Protein AF-R1FLZ3-F1 (afdb_monomer)

Solvent-accessible surface area (backbone atoms only — not comparable to full-atom values): 8094 Å² total; per-residue (Å²): 90,80,48,37,41,20,64,42,59,69,57,85,50,76,65,19,56,54,50,28,51,51,35,43,74,73,66,43,69,84,56,86,72,45,86,72,65,49,77,45,79,52,82,66,99,59,85,77,49,73,70,55,49,51,51,52,51,62,73,74,47,54,82,90,56,31,27,32,67,82,80,67,50,54,102,72,77,73,66,61,61,82,79,68,48,97,65,86,76,66,83,57,85,85,79,86,72,91,70,85,77,71,80,81,79,72,63,94,85,74,48,76,63,68,76,60,66,64,79,79,78,128

Sequence (122 aa):
MLLEVGPRLTFATAWSSNAVAICQSAGLRSVARVEMSRRYLISTAEPLTPALRAAVSAALHDRMTEQDSLDGSTPYSLPLEMVLGKLPPKTFVSDRKPYPSKPLSLPDGLTVADALGRPIAR

Secondary structure (DSSP, 8-state):
-EEEEEE-TTS--HHHHHHHHHHHHTT-TT-------EEEE---SSPPPHHHHHHHHHHHS-TTTEEETTT---S----THHHH-SPPP------------------TT--HHHHH-S----

Foldseek 3Di:
DKFKKWWAPLDADPVFVVVQVLCVVVVVPVCPTDTDIDIDDDDDPDDQDPVNVLVVNVVPYDQPTMAGPVPRDGSDDDPVCVPPNPDPGPDDDDDDDPDPDDDDDDPPPDDPCNSVPDPPDD

Radius of gyration: 18.98 Å; Cα contacts (8 Å, |Δi|>4): 103; chains: 1; bounding box: 34×50×49 Å

Mean predicted aligned error: 12.69 Å

Structure (mmCIF, N/CA/C/O backbone):
data_AF-R1FLZ3-F1
#
_entry.id   AF-R1FLZ3-F1
#
loop_
_atom_site.group_PDB
_atom_site.id
_atom_site.type_symbol
_atom_site.label_atom_id
_atom_site.label_alt_id
_atom_site.label_comp_id
_atom_site.label_asym_id
_atom_site.label_entity_id
_atom_site.label_seq_id
_atom_site.pdbx_PDB_ins_code
_atom_site.Cartn_x
_atom_site.Cartn_y
_atom_site.Cartn_z
_atom_site.occupancy
_atom_site.B_iso_or_equiv
_atom_site.auth_seq_id
_atom_site.auth_comp_id
_atom_site.auth_asym_id
_atom_site.auth_atom_id
_atom_site.pdbx_PDB_model_num
ATOM 1 N N . MET A 1 1 ? 8.285 7.344 -14.199 1.00 80.69 1 MET A N 1
ATOM 2 C CA . MET A 1 1 ? 7.126 6.475 -13.892 1.00 80.69 1 MET A CA 1
ATOM 3 C C . MET A 1 1 ? 6.803 6.607 -12.417 1.00 80.69 1 MET A C 1
ATOM 5 O O . MET A 1 1 ? 7.731 6.564 -11.620 1.00 80.69 1 MET A O 1
ATOM 9 N N . LEU A 1 2 ? 5.529 6.798 -12.067 1.00 85.38 2 LEU A N 1
ATOM 10 C CA . LEU A 1 2 ? 5.064 6.718 -10.682 1.00 85.38 2 LEU A CA 1
ATOM 11 C C . LEU A 1 2 ? 4.510 5.309 -10.448 1.00 85.38 2 LEU A C 1
ATOM 13 O O . LEU A 1 2 ? 3.703 4.853 -11.250 1.00 85.38 2 LEU A O 1
ATOM 17 N N . LEU A 1 3 ? 4.957 4.655 -9.381 1.00 84.38 3 LEU A N 1
ATOM 18 C CA . LEU A 1 3 ? 4.474 3.349 -8.931 1.00 84.38 3 LEU A CA 1
ATOM 19 C C . LEU A 1 3 ? 4.068 3.477 -7.462 1.00 84.38 3 LEU A C 1
ATOM 21 O O . LEU A 1 3 ? 4.852 3.991 -6.663 1.00 84.38 3 LEU A O 1
ATOM 25 N N . GLU A 1 4 ? 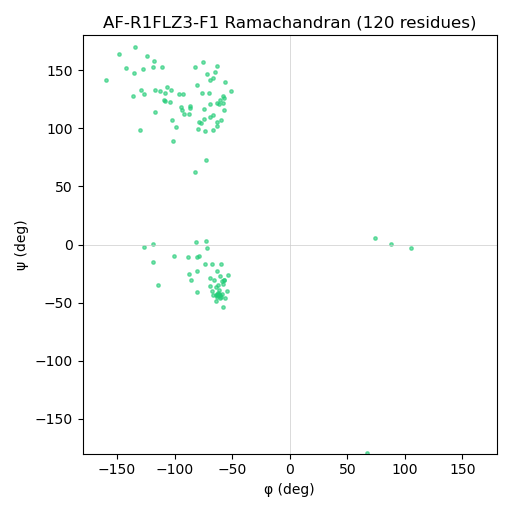2.869 3.037 -7.097 1.00 88.75 4 GLU A N 1
ATOM 26 C CA . GLU A 1 4 ? 2.420 3.002 -5.703 1.00 88.75 4 GLU A CA 1
ATOM 27 C C . GLU A 1 4 ? 2.160 1.561 -5.303 1.00 88.75 4 GLU A C 1
ATOM 29 O O . GLU A 1 4 ? 1.261 0.932 -5.830 1.00 88.75 4 GLU A O 1
ATOM 34 N N . VAL A 1 5 ? 2.943 1.031 -4.376 1.00 89.62 5 VAL A N 1
ATOM 35 C CA . VAL A 1 5 ? 2.829 -0.351 -3.917 1.00 89.62 5 VAL A CA 1
ATOM 36 C C . VAL A 1 5 ? 2.149 -0.357 -2.559 1.00 89.62 5 VAL A C 1
ATOM 38 O O . VAL A 1 5 ? 2.631 0.286 -1.628 1.00 89.62 5 VAL A O 1
ATOM 41 N N . GLY A 1 6 ? 1.038 -1.070 -2.426 1.00 88.81 6 GLY A N 1
ATOM 42 C CA . GLY A 1 6 ? 0.342 -1.255 -1.155 1.00 88.81 6 GLY A CA 1
ATOM 43 C C . GLY A 1 6 ? -0.069 -2.707 -0.934 1.00 88.81 6 GLY A C 1
ATOM 44 O O . GLY A 1 6 ? 0.036 -3.527 -1.848 1.00 88.81 6 GLY A O 1
ATOM 45 N N . PRO A 1 7 ? -0.536 -3.049 0.275 1.00 88.00 7 PRO A N 1
ATOM 46 C CA . PRO A 1 7 ? -0.987 -4.395 0.576 1.00 88.00 7 PRO A CA 1
ATOM 47 C C . PRO A 1 7 ? -2.229 -4.753 -0.240 1.00 88.00 7 PRO A C 1
ATOM 49 O O . PRO A 1 7 ? -3.096 -3.916 -0.509 1.00 88.00 7 PRO A O 1
ATOM 52 N N . ARG A 1 8 ? -2.356 -6.036 -0.573 1.00 85.88 8 ARG A N 1
ATOM 53 C CA . ARG A 1 8 ? -3.597 -6.597 -1.105 1.00 85.88 8 ARG A CA 1
ATOM 54 C C . ARG A 1 8 ? -4.703 -6.408 -0.077 1.00 85.88 8 ARG A C 1
ATOM 56 O O . ARG A 1 8 ? -4.615 -6.870 1.059 1.00 85.88 8 ARG A O 1
ATOM 63 N N . LEU A 1 9 ? -5.793 -5.768 -0.487 1.00 81.19 9 LEU A N 1
ATOM 64 C CA . LEU A 1 9 ? -6.859 -5.378 0.439 1.00 81.19 9 LEU A CA 1
ATOM 65 C C . LEU A 1 9 ? -7.695 -6.562 0.956 1.00 81.19 9 LEU A C 1
ATOM 67 O O . LEU A 1 9 ? -8.541 -6.379 1.829 1.00 81.19 9 LEU A O 1
ATOM 71 N N . THR A 1 10 ? -7.423 -7.782 0.490 1.00 78.38 10 THR A N 1
ATOM 72 C CA . THR A 1 10 ? -8.077 -9.038 0.892 1.00 78.38 10 THR A CA 1
ATOM 73 C C . THR A 1 10 ? -7.878 -9.412 2.365 1.00 78.38 10 THR A C 1
ATOM 75 O O . THR A 1 10 ? -8.697 -10.141 2.922 1.00 78.38 10 THR A O 1
ATOM 78 N N . PHE A 1 11 ? -6.829 -8.907 3.019 1.00 75.38 11 PHE A N 1
ATOM 79 C CA . PHE A 1 11 ? -6.556 -9.113 4.447 1.00 75.38 11 PHE A CA 1
ATOM 80 C C . PHE A 1 11 ? -5.994 -7.832 5.066 1.00 75.38 11 PHE A C 1
ATOM 82 O O . PHE A 1 11 ? -5.385 -7.038 4.358 1.00 75.38 11 PHE A O 1
ATOM 89 N N . ALA A 1 12 ? -6.213 -7.609 6.363 1.00 76.50 12 ALA A N 1
ATOM 90 C CA . ALA A 1 12 ? -5.627 -6.475 7.079 1.00 76.50 12 ALA A CA 1
ATOM 91 C C . 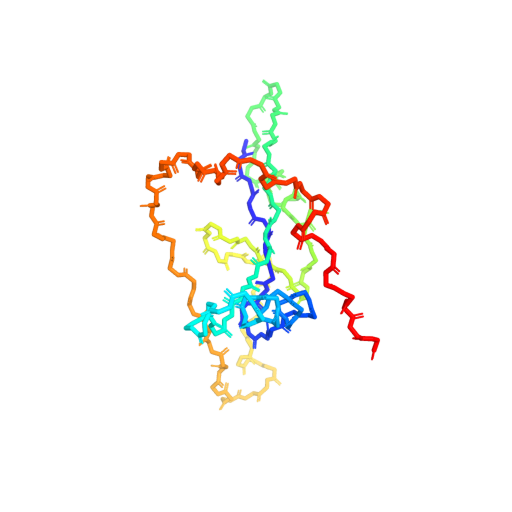ALA A 1 12 ? -4.177 -6.783 7.469 1.00 76.50 12 ALA A C 1
ATOM 93 O O . ALA A 1 12 ? -3.876 -7.885 7.932 1.00 76.50 12 ALA A O 1
ATOM 94 N N . THR A 1 13 ? -3.283 -5.813 7.290 1.00 81.00 13 THR A N 1
ATOM 95 C CA . THR A 1 13 ? -1.882 -5.956 7.704 1.00 81.00 13 THR A CA 1
ATOM 96 C C . THR A 1 13 ? -1.732 -5.818 9.224 1.00 81.00 13 THR A C 1
ATOM 98 O O . THR A 1 13 ? -2.544 -5.170 9.885 1.00 81.00 13 THR A O 1
ATOM 101 N N . ALA A 1 14 ? -0.659 -6.371 9.804 1.00 84.25 14 ALA A N 1
ATOM 102 C CA . ALA A 1 14 ? -0.339 -6.134 11.219 1.00 84.25 14 ALA A CA 1
ATOM 103 C C . ALA A 1 14 ? -0.170 -4.631 11.522 1.00 84.25 14 ALA A C 1
ATOM 105 O O . ALA A 1 14 ? -0.569 -4.146 12.580 1.00 84.25 14 ALA A O 1
ATOM 106 N N . TRP A 1 15 ? 0.358 -3.879 10.550 1.00 88.00 15 TRP A N 1
ATOM 107 C CA . TRP A 1 15 ? 0.444 -2.424 10.615 1.00 88.00 15 TRP A CA 1
ATOM 108 C C . TRP A 1 15 ? -0.942 -1.774 10.709 1.00 88.00 15 TRP A C 1
ATOM 110 O O . TRP A 1 15 ? -1.140 -0.901 11.552 1.00 88.00 15 TRP A O 1
ATOM 120 N N . SER A 1 16 ? -1.921 -2.247 9.925 1.00 87.19 16 SER A N 1
ATOM 121 C CA . SER A 1 16 ? -3.301 -1.757 9.995 1.00 87.19 16 SER A CA 1
ATOM 122 C C . SER A 1 16 ? -3.906 -1.934 11.380 1.00 87.19 16 SER A C 1
ATOM 124 O O . SER A 1 16 ? -4.580 -1.024 11.858 1.00 87.19 16 SER A O 1
ATOM 126 N N . SER A 1 17 ? -3.692 -3.078 12.030 1.00 84.94 17 SER A N 1
ATOM 127 C CA . SER A 1 17 ? -4.222 -3.316 13.378 1.00 84.94 17 SER A CA 1
ATOM 128 C C . SER A 1 17 ? -3.677 -2.296 14.378 1.00 84.94 17 SER A C 1
ATOM 130 O O . SER A 1 17 ? -4.442 -1.684 15.123 1.00 84.94 17 SER A O 1
ATOM 132 N N . ASN A 1 18 ? -2.365 -2.048 14.336 1.00 86.94 18 ASN A N 1
ATOM 133 C CA . ASN A 1 18 ? -1.714 -1.077 15.214 1.00 86.94 18 ASN A CA 1
ATOM 134 C C . ASN A 1 18 ? -2.171 0.359 14.915 1.00 86.94 18 ASN A C 1
ATOM 136 O O . ASN A 1 18 ? -2.470 1.120 15.834 1.00 86.94 18 ASN A O 1
ATOM 140 N N . ALA A 1 19 ? -2.274 0.726 13.637 1.00 86.94 19 ALA A N 1
ATOM 141 C CA . ALA A 1 19 ? -2.729 2.049 13.223 1.00 86.94 19 ALA A CA 1
ATOM 142 C C . ALA A 1 19 ? -4.177 2.322 13.665 1.00 86.94 19 ALA A C 1
ATOM 144 O O . ALA A 1 19 ? -4.467 3.385 14.213 1.00 86.94 19 ALA A O 1
ATOM 145 N N . VAL A 1 20 ? -5.076 1.345 13.507 1.00 87.50 20 VAL A N 1
ATOM 146 C CA . VAL A 1 20 ? -6.462 1.449 13.986 1.00 87.50 20 VAL A CA 1
ATOM 147 C C . VAL A 1 20 ? -6.510 1.592 15.510 1.00 87.50 20 VAL A C 1
ATOM 149 O O . VAL A 1 20 ? -7.250 2.440 16.008 1.00 87.50 20 VAL A O 1
ATOM 152 N N . ALA A 1 21 ? -5.696 0.841 16.260 1.00 83.62 21 ALA A N 1
ATOM 153 C CA . ALA A 1 21 ? -5.632 0.960 17.719 1.00 83.62 21 ALA A CA 1
ATOM 154 C C . ALA A 1 21 ? -5.190 2.366 18.178 1.00 83.62 21 ALA A C 1
ATOM 156 O O . ALA A 1 21 ? -5.752 2.924 19.128 1.00 83.62 21 ALA A O 1
ATOM 157 N N . ILE A 1 22 ? -4.235 2.981 17.468 1.00 84.44 22 ILE A N 1
ATOM 158 C CA . ILE A 1 22 ? -3.821 4.373 17.701 1.00 84.44 22 ILE A CA 1
ATOM 159 C C . ILE A 1 22 ? -4.980 5.335 17.410 1.00 84.44 22 ILE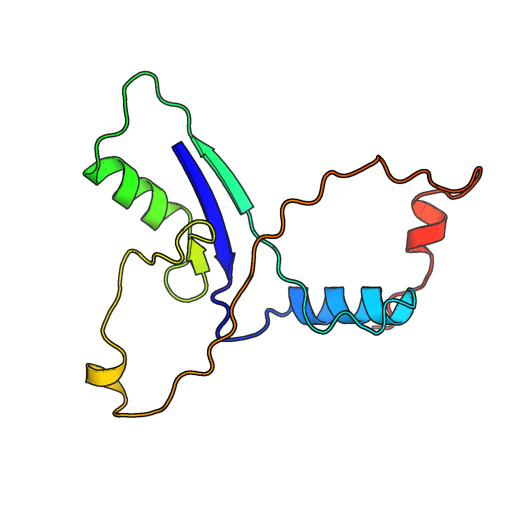 A C 1
ATOM 161 O O . ILE A 1 22 ? -5.296 6.176 18.253 1.00 84.44 22 ILE A O 1
ATOM 165 N N . CYS A 1 23 ? -5.660 5.197 16.266 1.00 83.25 23 CYS A N 1
ATOM 166 C CA . CYS A 1 23 ? -6.820 6.026 15.922 1.00 83.25 23 CYS A CA 1
ATOM 167 C C . CYS A 1 23 ? -7.918 5.946 16.992 1.00 83.25 23 CYS A C 1
ATOM 169 O O . CYS A 1 23 ? -8.419 6.976 17.444 1.00 83.25 23 CYS A O 1
ATOM 171 N N . GLN A 1 24 ? -8.252 4.739 17.450 1.00 83.19 24 GLN A N 1
ATOM 172 C CA . GLN A 1 24 ? -9.244 4.524 18.504 1.00 83.19 24 GLN A CA 1
ATOM 173 C C . GLN A 1 24 ? -8.835 5.201 19.819 1.00 83.19 24 GLN A C 1
ATOM 175 O O . GLN A 1 24 ? -9.656 5.882 20.440 1.00 83.19 24 GLN A O 1
ATOM 180 N N . SER A 1 25 ? -7.562 5.075 20.206 1.00 84.94 25 SER A N 1
ATOM 181 C CA . SER A 1 25 ? -6.999 5.692 21.417 1.00 84.94 25 SER A CA 1
ATOM 182 C C . SER A 1 25 ? -6.970 7.224 21.350 1.00 84.94 25 SER A C 1
ATOM 184 O O . SER A 1 25 ? -7.125 7.889 22.375 1.00 84.94 25 SER A O 1
ATOM 186 N N . ALA A 1 26 ? -6.823 7.784 20.147 1.00 86.00 26 ALA A N 1
ATOM 187 C CA . ALA A 1 26 ? -6.906 9.217 19.864 1.00 86.00 26 ALA A CA 1
ATOM 188 C C . ALA A 1 26 ? -8.355 9.739 19.719 1.00 86.00 26 ALA A C 1
ATOM 190 O O . ALA A 1 26 ? -8.559 10.916 19.436 1.00 86.00 26 ALA A O 1
ATOM 191 N N . GLY A 1 27 ? -9.372 8.885 19.898 1.00 85.88 27 GLY A N 1
ATOM 192 C CA . GLY A 1 27 ? -10.789 9.260 19.803 1.00 85.88 27 GLY A CA 1
ATOM 193 C C . GLY A 1 27 ? -11.391 9.184 18.393 1.00 85.88 27 GLY A C 1
ATOM 194 O O . GLY A 1 27 ? -12.589 9.416 18.230 1.00 85.88 27 GLY A O 1
ATOM 195 N N . LEU A 1 28 ? -10.616 8.783 17.382 1.00 83.56 28 LEU A N 1
ATOM 196 C CA . LEU A 1 28 ? -11.053 8.602 15.991 1.00 83.56 28 LEU A CA 1
ATOM 197 C C . LEU A 1 28 ? -11.735 7.238 15.800 1.00 83.56 28 LEU A C 1
ATOM 199 O O . LEU A 1 28 ? -11.278 6.375 15.052 1.00 83.56 28 LEU A O 1
ATOM 203 N N . ARG A 1 29 ? -12.849 7.027 16.506 1.00 83.75 29 ARG A N 1
ATOM 204 C CA . ARG A 1 29 ? -13.538 5.725 16.596 1.00 83.75 29 ARG A CA 1
ATOM 205 C C . ARG A 1 29 ? -14.183 5.249 15.291 1.00 83.75 29 ARG A C 1
ATOM 207 O O . ARG A 1 29 ? -14.506 4.073 15.179 1.00 83.75 29 ARG A O 1
ATOM 214 N N . SER A 1 30 ? -14.381 6.137 14.318 1.00 88.31 30 SER A N 1
ATOM 215 C CA . SER A 1 30 ? -14.940 5.793 13.004 1.00 88.31 30 S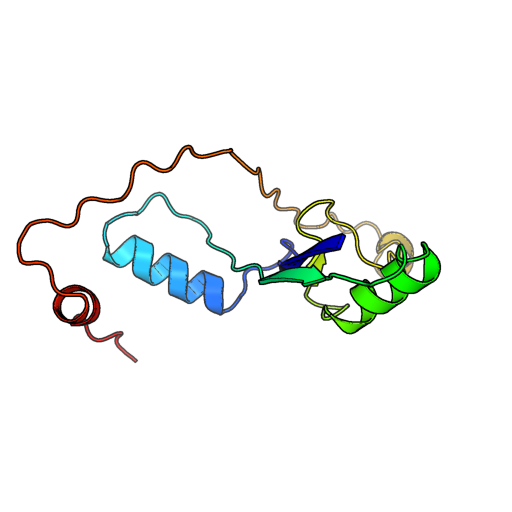ER A CA 1
ATOM 216 C C . SER A 1 30 ? -13.925 5.144 12.057 1.00 88.31 30 SER A C 1
ATOM 218 O O . SER A 1 30 ? -14.314 4.643 11.001 1.00 88.31 30 SER A O 1
ATOM 220 N N . VAL A 1 31 ? -12.633 5.137 12.404 1.00 85.06 31 VAL A N 1
ATOM 221 C CA . VAL A 1 31 ? -11.587 4.530 11.577 1.00 85.06 31 VAL A CA 1
ATOM 222 C C . VAL A 1 31 ? -11.628 3.011 11.735 1.00 85.06 31 VAL A C 1
ATOM 224 O O . VAL A 1 31 ? -11.190 2.465 12.744 1.00 85.06 31 VAL A O 1
ATOM 227 N N . ALA A 1 32 ? -12.153 2.324 10.721 1.00 86.38 32 ALA A N 1
ATOM 228 C CA . ALA A 1 32 ? -12.261 0.865 10.713 1.00 86.38 32 ALA A CA 1
ATOM 229 C C . ALA A 1 32 ? -11.004 0.160 10.173 1.00 86.38 32 ALA A C 1
ATOM 231 O O . ALA A 1 32 ? -10.767 -1.004 10.492 1.00 86.38 32 ALA A O 1
ATOM 232 N N . ARG A 1 33 ? -10.217 0.838 9.328 1.00 87.44 33 ARG A N 1
ATOM 233 C CA . ARG A 1 33 ? -9.028 0.276 8.679 1.00 87.44 33 ARG A CA 1
ATOM 234 C C . ARG A 1 33 ? -8.095 1.383 8.198 1.00 87.44 33 ARG A C 1
ATOM 236 O O . ARG A 1 33 ? -8.569 2.394 7.685 1.00 87.44 33 ARG A O 1
ATOM 243 N N . VAL A 1 34 ? -6.788 1.169 8.332 1.00 87.56 34 VAL A N 1
ATOM 244 C CA . VAL A 1 34 ? -5.744 2.057 7.802 1.00 87.56 34 VAL A CA 1
ATOM 245 C C . VAL A 1 34 ? -4.681 1.176 7.170 1.00 87.56 34 VAL A C 1
ATOM 247 O O . VAL A 1 34 ? -4.179 0.278 7.824 1.00 87.56 34 VAL A O 1
ATOM 250 N N . GLU A 1 35 ? -4.312 1.427 5.921 1.00 88.12 35 GLU A N 1
ATOM 251 C CA . GLU A 1 35 ? -3.217 0.707 5.264 1.00 88.12 35 GLU A CA 1
ATOM 252 C C . GLU A 1 35 ? -2.100 1.673 4.879 1.00 88.12 35 GLU A C 1
ATOM 254 O O . GLU A 1 35 ? -2.320 2.879 4.748 1.00 88.12 35 GLU A O 1
ATOM 259 N N . MET A 1 36 ? -0.897 1.132 4.698 1.00 85.56 36 MET A N 1
ATOM 260 C CA . MET A 1 36 ? 0.278 1.893 4.288 1.00 85.56 36 MET A CA 1
ATOM 261 C C . MET A 1 36 ? 0.707 1.480 2.881 1.00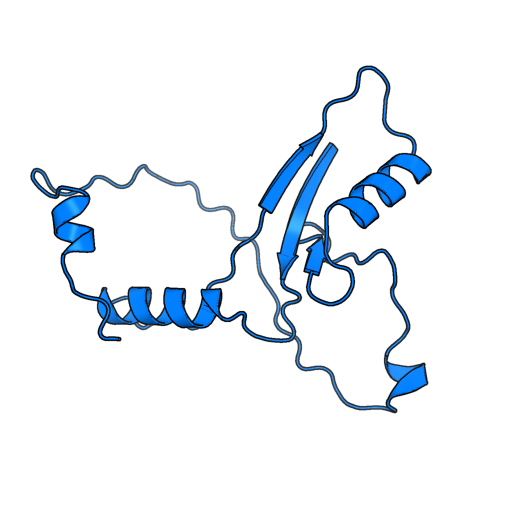 85.56 36 MET A C 1
ATOM 263 O O . MET A 1 36 ? 0.859 0.296 2.597 1.00 85.56 36 MET A O 1
ATOM 267 N N . SER A 1 37 ? 0.953 2.461 2.014 1.00 89.62 37 SER A N 1
ATOM 268 C CA . SER A 1 37 ? 1.509 2.262 0.672 1.00 89.62 37 SER A CA 1
ATOM 269 C C . SER A 1 37 ? 2.848 2.982 0.511 1.00 89.62 37 SER A C 1
ATOM 271 O O . SER A 1 37 ? 3.079 4.025 1.124 1.00 89.62 37 SER A O 1
ATOM 273 N N . ARG A 1 38 ? 3.704 2.479 -0.377 1.00 88.56 38 ARG A N 1
ATOM 274 C CA . ARG A 1 38 ? 5.000 3.053 -0.754 1.00 88.56 38 ARG A CA 1
ATOM 275 C C . ARG A 1 38 ? 4.918 3.629 -2.161 1.00 88.56 38 ARG A C 1
ATOM 277 O O . ARG A 1 38 ? 4.463 2.953 -3.075 1.00 88.56 38 ARG A O 1
ATOM 284 N N . ARG A 1 39 ? 5.371 4.869 -2.352 1.00 90.19 39 ARG A N 1
ATOM 285 C CA . ARG A 1 39 ? 5.378 5.536 -3.664 1.00 90.19 39 ARG A CA 1
ATOM 286 C C . ARG A 1 39 ? 6.800 5.672 -4.186 1.00 90.19 39 ARG A C 1
ATOM 288 O O . ARG A 1 39 ? 7.637 6.286 -3.533 1.00 90.19 39 ARG A O 1
ATOM 295 N N . TYR A 1 40 ? 7.040 5.152 -5.384 1.00 84.25 40 TYR A N 1
ATOM 296 C CA . TYR A 1 40 ? 8.301 5.251 -6.105 1.00 84.25 40 TYR A CA 1
ATOM 297 C C . TYR A 1 40 ? 8.146 6.196 -7.292 1.00 84.25 40 TYR A C 1
ATOM 299 O O . TYR A 1 40 ? 7.310 5.978 -8.173 1.00 84.25 40 TYR A O 1
ATOM 307 N N . LEU A 1 41 ? 8.981 7.233 -7.334 1.00 86.88 41 LEU A N 1
ATOM 308 C CA . LEU A 1 41 ? 9.173 8.049 -8.525 1.00 86.88 41 LEU A CA 1
ATOM 309 C C . LEU A 1 41 ? 10.440 7.575 -9.234 1.00 86.88 41 LEU A C 1
ATOM 311 O O . LEU A 1 41 ? 11.552 7.895 -8.826 1.00 86.88 41 LEU A O 1
ATOM 315 N N . ILE A 1 42 ? 10.264 6.797 -10.297 1.00 83.88 42 ILE A N 1
ATOM 316 C CA . ILE A 1 42 ? 11.371 6.269 -11.094 1.00 83.88 42 ILE A CA 1
ATOM 317 C C . ILE A 1 42 ? 11.628 7.229 -12.250 1.00 83.88 42 ILE A C 1
ATOM 319 O O . ILE A 1 42 ? 10.762 7.410 -13.115 1.00 83.88 42 ILE A O 1
ATOM 323 N N . SER A 1 43 ? 12.811 7.834 -12.260 1.00 85.81 43 SER A N 1
ATOM 324 C CA . SER A 1 43 ? 13.292 8.681 -13.349 1.00 85.81 43 SER A CA 1
ATOM 325 C C . SER A 1 43 ? 14.368 7.941 -14.134 1.00 85.81 43 SER A C 1
ATOM 327 O O . SER A 1 43 ? 15.249 7.322 -13.542 1.00 85.81 43 SER A O 1
ATOM 329 N N . THR A 1 44 ? 14.290 7.994 -15.458 1.00 83.94 44 THR A N 1
ATOM 330 C CA . THR A 1 44 ? 15.261 7.390 -16.374 1.00 83.94 44 THR A CA 1
ATOM 331 C C . THR A 1 44 ? 15.587 8.382 -17.480 1.00 83.94 44 THR A C 1
ATOM 333 O O . THR A 1 44 ? 14.727 9.174 -17.865 1.00 83.94 44 THR A O 1
ATOM 336 N N . ALA A 1 45 ? 16.8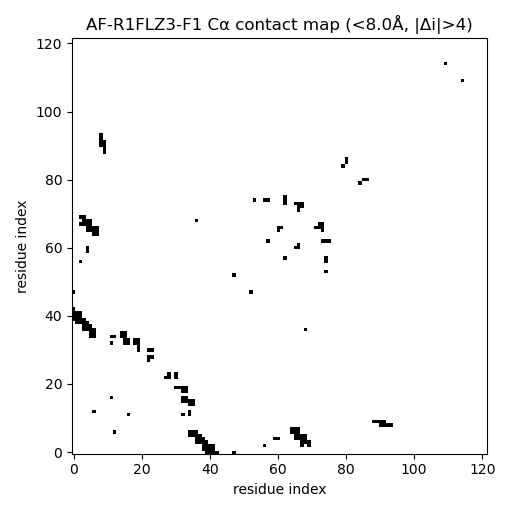27 8.351 -17.978 1.00 86.62 45 ALA A N 1
ATOM 337 C CA . ALA A 1 45 ? 17.267 9.230 -19.064 1.00 86.62 45 ALA A CA 1
ATOM 338 C C . ALA A 1 45 ? 16.471 8.985 -20.358 1.00 86.62 45 ALA A C 1
ATOM 340 O O . ALA A 1 45 ? 16.149 9.923 -21.080 1.00 86.62 45 ALA A O 1
ATOM 341 N N . GLU A 1 46 ? 16.098 7.729 -20.603 1.00 86.88 46 GLU A N 1
ATOM 342 C CA . GLU A 1 46 ? 15.251 7.323 -21.721 1.00 86.88 46 GLU A CA 1
ATOM 343 C C . GLU A 1 46 ? 13.875 6.851 -21.230 1.00 86.88 46 GLU A C 1
ATOM 345 O O . GLU A 1 46 ? 13.756 6.351 -20.103 1.00 86.88 46 GLU A O 1
ATOM 350 N N . PRO A 1 47 ? 12.814 6.969 -22.048 1.00 84.25 47 PRO A N 1
ATOM 351 C CA . PRO A 1 47 ? 11.501 6.448 -21.696 1.00 84.25 47 PRO A CA 1
ATOM 352 C C . PRO A 1 47 ? 11.536 4.940 -21.417 1.00 84.25 47 PRO A C 1
ATOM 354 O O . PRO A 1 47 ? 11.968 4.14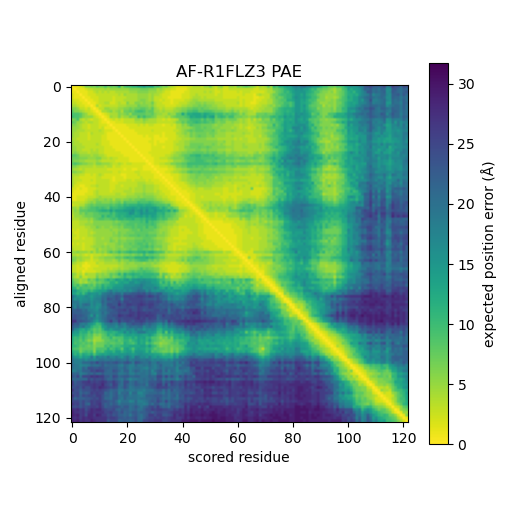4 -22.246 1.00 84.25 47 PRO A O 1
ATOM 357 N N . LEU A 1 48 ? 11.011 4.528 -20.259 1.00 81.88 48 LEU A N 1
ATOM 358 C CA . LEU A 1 48 ? 10.875 3.110 -19.921 1.00 81.88 48 LEU A CA 1
ATOM 359 C C . LEU A 1 48 ? 9.963 2.396 -20.930 1.00 81.88 48 LEU A C 1
ATOM 361 O O . LEU A 1 48 ? 8.774 2.734 -21.036 1.00 81.88 48 LEU A O 1
ATOM 365 N N . THR A 1 49 ? 10.496 1.370 -21.594 1.00 88.31 49 THR A N 1
ATOM 366 C CA . THR A 1 49 ? 9.719 0.456 -22.441 1.00 88.31 49 THR A CA 1
ATOM 367 C C . THR A 1 49 ? 8.688 -0.317 -21.604 1.00 88.31 49 THR A C 1
ATOM 369 O O . THR A 1 49 ? 8.907 -0.528 -20.407 1.00 88.31 49 THR A O 1
ATOM 372 N N . PRO A 1 50 ? 7.565 -0.781 -22.189 1.00 86.06 50 PRO A N 1
ATOM 373 C CA . PRO A 1 50 ? 6.550 -1.542 -21.450 1.00 86.06 50 PRO A CA 1
ATOM 374 C C . PRO A 1 50 ? 7.114 -2.768 -20.715 1.00 86.06 50 PRO A C 1
ATOM 376 O O . PRO A 1 50 ? 6.772 -3.005 -19.559 1.00 86.06 50 PRO A O 1
ATOM 379 N N . ALA A 1 51 ? 8.039 -3.497 -21.348 1.00 83.00 51 ALA A N 1
ATOM 380 C CA . ALA A 1 51 ? 8.702 -4.650 -20.742 1.00 83.00 51 ALA A CA 1
ATOM 381 C C . ALA A 1 51 ? 9.529 -4.261 -19.504 1.00 83.00 51 ALA A C 1
ATOM 383 O O . ALA A 1 51 ? 9.449 -4.919 -18.467 1.00 83.00 51 ALA A O 1
ATOM 384 N N . LEU A 1 52 ? 10.277 -3.155 -19.579 1.00 84.06 52 LEU A N 1
ATOM 385 C CA . LEU A 1 52 ? 11.078 -2.678 -18.455 1.00 84.06 52 LEU A CA 1
ATOM 386 C C . LEU A 1 52 ? 10.200 -2.158 -17.310 1.00 84.06 52 LEU A C 1
ATOM 388 O O . LEU A 1 52 ? 10.511 -2.393 -16.147 1.00 84.06 52 LEU A O 1
ATOM 392 N N . ARG A 1 53 ? 9.063 -1.518 -17.615 1.00 83.44 53 ARG A N 1
ATOM 393 C CA . ARG A 1 53 ? 8.077 -1.113 -16.595 1.00 83.44 53 ARG A CA 1
ATOM 394 C C . ARG A 1 53 ? 7.537 -2.312 -15.822 1.00 83.44 53 ARG A C 1
ATOM 396 O O . ARG A 1 53 ? 7.486 -2.259 -14.596 1.00 83.44 53 ARG A O 1
ATOM 403 N N . ALA A 1 54 ? 7.185 -3.389 -16.525 1.00 82.75 54 ALA A N 1
ATOM 404 C CA . ALA A 1 54 ? 6.715 -4.624 -15.902 1.00 82.75 54 ALA A CA 1
ATOM 405 C C . ALA A 1 54 ? 7.798 -5.269 -15.019 1.00 82.75 54 ALA A C 1
ATOM 407 O O . ALA A 1 54 ? 7.507 -5.669 -13.893 1.00 82.75 54 ALA A O 1
ATOM 408 N N . ALA A 1 55 ? 9.050 -5.306 -15.488 1.00 83.19 55 ALA A N 1
ATOM 409 C CA . ALA A 1 55 ? 10.178 -5.830 -14.718 1.00 83.19 55 ALA A CA 1
ATOM 410 C C . ALA A 1 55 ? 10.455 -5.006 -13.450 1.00 83.19 55 ALA A C 1
ATOM 412 O O . ALA A 1 55 ? 10.620 -5.570 -12.371 1.00 83.19 55 ALA A O 1
ATOM 413 N N . VAL A 1 56 ? 10.450 -3.674 -13.561 1.00 84.88 56 VAL A N 1
ATOM 414 C CA . VAL A 1 56 ? 10.640 -2.770 -12.419 1.00 84.88 56 VAL A CA 1
ATOM 415 C C . VAL A 1 56 ? 9.501 -2.913 -11.413 1.00 84.88 56 VAL A C 1
ATOM 417 O O . VAL A 1 56 ? 9.766 -3.002 -10.220 1.00 84.88 56 VAL A O 1
ATOM 420 N N . SER A 1 57 ? 8.248 -2.993 -11.873 1.00 83.88 57 SER A N 1
ATOM 421 C CA . SER A 1 57 ? 7.116 -3.258 -10.981 1.00 83.88 57 SER A CA 1
ATOM 422 C C . SER A 1 57 ? 7.314 -4.580 -10.238 1.00 83.88 57 SER A C 1
ATOM 424 O O . SER A 1 57 ? 7.334 -4.578 -9.011 1.00 83.88 57 SER A O 1
ATOM 426 N N . ALA A 1 58 ? 7.567 -5.682 -10.953 1.00 83.62 58 ALA A N 1
ATOM 427 C CA . ALA A 1 58 ? 7.754 -7.011 -10.367 1.00 83.62 58 ALA A CA 1
ATOM 428 C C . ALA A 1 58 ? 8.934 -7.112 -9.383 1.00 83.62 58 ALA A C 1
ATOM 430 O O . ALA A 1 58 ? 8.905 -7.963 -8.499 1.00 83.62 58 ALA A O 1
ATOM 431 N N . ALA A 1 59 ? 9.961 -6.273 -9.533 1.00 84.56 59 ALA A N 1
ATOM 432 C CA . ALA A 1 59 ? 11.093 -6.217 -8.612 1.00 84.56 59 ALA A CA 1
ATOM 433 C C . ALA A 1 59 ? 10.807 -5.400 -7.337 1.00 84.56 59 ALA A C 1
ATOM 435 O O . ALA A 1 59 ? 11.496 -5.580 -6.335 1.00 84.56 59 ALA A O 1
ATOM 436 N N . LEU A 1 60 ? 9.831 -4.484 -7.371 1.00 85.44 60 LEU A N 1
ATOM 437 C CA . LEU A 1 60 ? 9.575 -3.513 -6.299 1.00 85.44 60 LEU A CA 1
ATOM 438 C C . LEU A 1 60 ? 8.414 -3.877 -5.363 1.00 85.44 60 LEU A C 1
ATOM 440 O O . LEU A 1 60 ? 8.265 -3.217 -4.334 1.00 85.44 60 LEU A O 1
ATOM 444 N N . HIS A 1 61 ? 7.613 -4.898 -5.675 1.00 83.62 61 HIS A N 1
ATOM 445 C CA . HIS A 1 61 ? 6.547 -5.371 -4.786 1.00 83.62 61 HIS A CA 1
ATOM 446 C C . HIS A 1 61 ? 6.623 -6.874 -4.523 1.00 83.62 61 HIS A C 1
ATOM 448 O O . HIS A 1 61 ? 7.061 -7.659 -5.366 1.00 83.62 61 HIS A O 1
ATOM 454 N N . ASP A 1 62 ? 6.139 -7.281 -3.352 1.00 84.50 62 ASP A N 1
ATOM 455 C CA . ASP A 1 62 ? 5.924 -8.683 -3.020 1.00 84.50 62 ASP A CA 1
ATOM 456 C C . ASP A 1 62 ? 4.683 -9.214 -3.749 1.00 84.50 62 ASP A C 1
ATOM 458 O O . ASP A 1 62 ? 3.552 -8.783 -3.518 1.00 84.50 62 ASP A O 1
ATOM 462 N N . ARG A 1 63 ? 4.882 -10.186 -4.642 1.00 77.12 63 ARG A N 1
ATOM 463 C CA . ARG A 1 63 ? 3.812 -10.715 -5.502 1.00 77.12 63 ARG A CA 1
ATOM 464 C C . ARG A 1 63 ? 2.637 -11.302 -4.714 1.00 77.12 63 ARG A C 1
ATOM 466 O O . ARG A 1 63 ? 1.510 -11.272 -5.210 1.00 77.12 63 ARG A O 1
ATOM 473 N N . MET A 1 64 ? 2.883 -11.869 -3.536 1.00 79.31 64 MET A N 1
ATOM 474 C CA . MET A 1 64 ? 1.869 -12.593 -2.768 1.00 79.31 64 MET A CA 1
ATOM 475 C C . MET A 1 64 ? 1.037 -11.665 -1.888 1.00 79.31 64 MET A C 1
ATOM 477 O O . MET A 1 64 ? -0.136 -11.944 -1.649 1.00 79.31 64 MET A O 1
ATOM 481 N N . THR A 1 65 ? 1.622 -10.563 -1.423 1.00 81.81 65 THR A N 1
ATOM 482 C CA . THR A 1 65 ? 1.034 -9.715 -0.379 1.00 81.81 65 THR A CA 1
ATOM 483 C C . THR A 1 65 ? 0.752 -8.286 -0.826 1.00 81.81 65 THR A C 1
ATOM 485 O O . THR A 1 65 ? -0.046 -7.613 -0.176 1.00 81.81 65 THR A O 1
ATOM 488 N N . GLU A 1 66 ? 1.308 -7.842 -1.954 1.00 87.19 66 GLU A N 1
ATOM 489 C CA . GLU A 1 66 ? 1.193 -6.467 -2.444 1.00 87.19 66 GLU A CA 1
ATOM 490 C C . GLU A 1 66 ? 0.621 -6.380 -3.867 1.00 87.19 66 GLU A C 1
ATOM 492 O O . GLU A 1 66 ? 0.560 -7.364 -4.611 1.00 87.19 66 GLU A O 1
ATOM 497 N N . GLN A 1 67 ? 0.157 -5.182 -4.219 1.00 86.38 67 GLN A N 1
ATOM 498 C CA . GLN A 1 67 ? -0.396 -4.816 -5.522 1.00 86.38 67 GLN A CA 1
ATOM 499 C C . GLN A 1 67 ? -0.090 -3.345 -5.838 1.00 86.38 67 GLN A C 1
ATOM 501 O O . GLN A 1 67 ? 0.245 -2.570 -4.935 1.00 86.38 67 GLN A O 1
ATOM 506 N N . ASP A 1 68 ? -0.232 -2.950 -7.104 1.00 85.00 68 ASP A N 1
ATOM 507 C CA . ASP A 1 68 ? -0.225 -1.533 -7.465 1.00 85.00 68 ASP A CA 1
ATOM 508 C C . ASP A 1 68 ? -1.508 -0.873 -6.929 1.00 85.00 68 ASP A C 1
ATOM 510 O O . ASP A 1 68 ? -2.623 -1.288 -7.237 1.00 85.00 68 ASP A O 1
ATOM 514 N N . SER A 1 69 ? -1.373 0.134 -6.074 1.00 80.44 69 SER A N 1
ATOM 515 C CA . SER A 1 69 ? -2.495 0.844 -5.455 1.00 80.44 69 SER A CA 1
ATOM 516 C C . SER A 1 69 ? -3.118 1.902 -6.369 1.00 80.44 69 SER A C 1
ATOM 518 O O . SER A 1 69 ? -4.167 2.443 -6.019 1.00 80.44 69 SER A O 1
ATOM 520 N N . LEU A 1 70 ? -2.489 2.246 -7.500 1.00 77.38 70 LEU A N 1
ATOM 521 C CA . LEU A 1 70 ? -3.043 3.202 -8.463 1.00 77.38 70 LEU A CA 1
ATOM 522 C C . LEU A 1 70 ? -4.081 2.548 -9.371 1.00 77.38 70 LEU A C 1
ATOM 524 O O . LEU A 1 70 ? -5.100 3.174 -9.658 1.00 77.38 70 LEU A O 1
ATOM 528 N N . ASP A 1 71 ? -3.829 1.318 -9.818 1.00 73.31 71 ASP A N 1
ATOM 529 C CA . ASP A 1 71 ? -4.695 0.607 -10.765 1.00 73.31 71 ASP A CA 1
ATOM 530 C C . ASP A 1 71 ? -5.132 -0.794 -10.300 1.00 73.31 71 ASP A C 1
ATOM 532 O O . ASP A 1 71 ? -5.925 -1.451 -10.974 1.00 73.31 71 ASP A O 1
ATOM 536 N N . GLY A 1 72 ? -4.670 -1.250 -9.133 1.00 67.06 72 GLY A N 1
ATOM 537 C CA . GLY A 1 72 ? -4.997 -2.566 -8.581 1.00 67.06 72 GLY A CA 1
ATOM 538 C C . GLY A 1 72 ? -4.288 -3.723 -9.284 1.00 67.06 72 GLY A C 1
ATOM 539 O O . GLY A 1 72 ? -4.597 -4.881 -8.995 1.00 67.06 72 GLY A O 1
ATOM 540 N N . SER A 1 73 ? -3.376 -3.446 -10.219 1.00 66.06 73 SER A N 1
ATOM 541 C CA . SER A 1 73 ? -2.744 -4.481 -11.025 1.00 66.06 73 SER A CA 1
ATOM 542 C C . SER A 1 73 ? -1.748 -5.309 -10.214 1.00 66.06 73 SER A C 1
ATOM 544 O O . SER A 1 73 ? -1.064 -4.844 -9.297 1.00 66.06 73 SER A O 1
ATOM 546 N N . THR A 1 74 ? -1.664 -6.588 -10.573 1.00 63.22 74 THR A N 1
ATOM 547 C CA . THR A 1 74 ? -0.627 -7.498 -10.086 1.00 63.22 74 THR A CA 1
ATOM 548 C C . THR A 1 74 ? -0.009 -8.186 -11.299 1.00 63.22 74 THR A C 1
ATOM 550 O O . THR A 1 74 ? -0.772 -8.690 -12.127 1.00 63.22 74 THR A O 1
ATOM 553 N N . PRO A 1 75 ? 1.329 -8.275 -11.430 1.00 52.59 75 PRO A N 1
ATOM 554 C CA . PRO A 1 75 ? 1.994 -8.827 -12.619 1.00 52.59 75 PRO A CA 1
ATOM 555 C C . PRO A 1 75 ? 1.625 -10.277 -12.922 1.00 52.59 75 PRO A C 1
ATOM 557 O O . PRO A 1 75 ? 1.900 -10.778 -14.006 1.00 52.59 75 PRO A O 1
ATOM 560 N N . TYR A 1 76 ? 1.051 -10.969 -11.942 1.00 50.03 76 TYR A N 1
ATOM 561 C CA . TYR A 1 76 ? 0.588 -12.332 -12.067 1.00 50.03 76 TYR A CA 1
ATOM 562 C C . TYR A 1 76 ? -0.846 -12.408 -11.550 1.00 50.03 76 TYR A C 1
ATOM 564 O O . TYR A 1 76 ? -1.080 -12.453 -10.343 1.00 50.03 76 TYR A O 1
ATOM 572 N N . SER A 1 77 ? -1.800 -12.374 -12.475 1.00 50.78 77 SER A N 1
ATOM 573 C CA . SER A 1 77 ? -3.204 -12.637 -12.183 1.00 50.78 77 SER A CA 1
ATOM 574 C C . SER A 1 77 ? -3.494 -14.062 -12.636 1.00 50.78 77 SER A C 1
ATOM 576 O O . SER A 1 77 ? -3.819 -14.296 -13.798 1.00 50.78 77 SER A O 1
ATOM 578 N N . LEU A 1 78 ? -3.285 -15.039 -11.748 1.00 55.44 78 LEU A N 1
ATOM 579 C CA . LEU A 1 78 ? -3.917 -16.339 -11.953 1.00 55.44 78 LEU A CA 1
ATOM 580 C C . LEU A 1 78 ? -5.390 -16.191 -11.577 1.00 55.44 78 LEU A C 1
ATOM 582 O O . LEU A 1 78 ? -5.673 -15.710 -10.475 1.00 55.44 78 LEU A O 1
ATOM 586 N N . PRO A 1 79 ? -6.327 -16.628 -12.431 1.00 59.12 79 PRO A N 1
ATOM 587 C CA . PRO A 1 79 ? -7.722 -16.725 -12.043 1.00 59.12 79 PRO A CA 1
ATOM 588 C C . PRO A 1 79 ? -7.826 -17.678 -10.844 1.00 59.12 79 PRO A C 1
ATOM 590 O O . PRO A 1 79 ? -7.654 -18.886 -10.984 1.00 59.12 79 PRO A O 1
ATOM 593 N N . LEU A 1 80 ? -8.080 -17.141 -9.645 1.00 54.69 80 LEU A N 1
ATOM 594 C CA . LEU A 1 80 ? -8.243 -17.918 -8.401 1.00 54.69 80 LEU A CA 1
ATOM 595 C C . LEU A 1 80 ? -9.307 -19.026 -8.539 1.00 54.69 80 LEU A C 1
ATOM 597 O O . LEU A 1 80 ? -9.215 -20.070 -7.892 1.00 54.69 80 LEU A O 1
ATOM 601 N N . GLU A 1 81 ? -10.269 -18.823 -9.442 1.00 55.97 81 GLU A N 1
ATOM 602 C CA . GLU A 1 81 ? -11.287 -19.792 -9.856 1.00 55.97 81 GLU A CA 1
ATOM 603 C C . GLU A 1 81 ? -10.719 -21.109 -10.407 1.00 55.97 81 GLU A C 1
ATOM 605 O O . GLU A 1 81 ? -11.334 -22.154 -10.202 1.00 55.97 81 GLU A O 1
ATOM 610 N N . MET A 1 82 ? -9.538 -21.091 -11.041 1.00 54.78 82 MET A N 1
ATOM 611 C CA . MET A 1 82 ? -8.892 -22.298 -11.573 1.00 54.78 82 MET A CA 1
ATOM 612 C C . MET A 1 82 ? -8.295 -23.199 -10.485 1.00 54.78 82 MET A C 1
ATOM 614 O O . MET A 1 82 ? -7.989 -24.353 -10.771 1.00 54.78 82 MET A O 1
ATOM 618 N N . VAL A 1 83 ? -8.100 -22.691 -9.262 1.00 58.66 83 VAL A N 1
ATOM 619 C CA . VAL A 1 83 ? -7.358 -23.398 -8.201 1.00 58.66 83 VAL A CA 1
ATOM 620 C C . VAL A 1 83 ? -8.245 -23.768 -7.009 1.00 58.66 83 VAL A C 1
ATOM 622 O O . VAL A 1 83 ? -8.036 -24.817 -6.409 1.00 58.66 83 VAL A O 1
ATOM 625 N N . LEU A 1 84 ? -9.237 -22.941 -6.654 1.00 57.19 84 LEU A N 1
ATOM 626 C CA . LEU A 1 84 ? -9.971 -23.070 -5.381 1.00 57.19 84 LEU A CA 1
ATOM 627 C C . LEU A 1 84 ? -11.481 -23.339 -5.518 1.00 57.19 84 LEU A C 1
ATOM 629 O O . LEU A 1 84 ? -12.173 -23.460 -4.507 1.00 57.19 84 LEU A O 1
ATOM 633 N N . GLY A 1 85 ? -12.016 -23.442 -6.739 1.00 61.47 85 GLY A N 1
ATOM 634 C CA . GLY A 1 85 ? -13.468 -23.448 -6.954 1.00 61.47 85 GLY A CA 1
ATOM 635 C C . GLY A 1 85 ? -14.118 -22.095 -6.609 1.00 61.47 85 GLY A C 1
ATOM 636 O O . GLY A 1 85 ? -13.439 -21.134 -6.249 1.00 61.47 85 GLY A O 1
ATOM 637 N N . LYS A 1 86 ? -15.449 -21.982 -6.758 1.00 54.84 86 LYS A N 1
ATOM 638 C CA . LYS A 1 86 ? -16.204 -20.725 -6.560 1.00 54.84 86 LYS A CA 1
ATOM 639 C C . LYS A 1 86 ? -16.313 -20.344 -5.076 1.00 54.84 86 LYS A C 1
ATOM 641 O O . LYS A 1 86 ? -17.387 -20.448 -4.488 1.00 54.84 86 LYS A O 1
ATOM 646 N N . LEU A 1 87 ? -15.222 -19.889 -4.467 1.00 61.12 87 LEU A N 1
ATOM 647 C CA . LEU A 1 87 ? -15.265 -19.204 -3.178 1.00 61.12 87 LEU A CA 1
ATOM 648 C C . LEU A 1 87 ? -15.320 -17.689 -3.434 1.00 61.12 87 LEU A C 1
ATOM 650 O O . LEU A 1 87 ? -14.394 -17.160 -4.052 1.00 61.12 87 LEU A O 1
ATOM 654 N N . PRO A 1 88 ? -16.378 -16.971 -3.013 1.00 54.69 88 PRO A N 1
ATOM 655 C CA . PRO A 1 88 ? -16.442 -15.529 -3.212 1.00 54.69 88 PRO A CA 1
ATOM 656 C C . PRO A 1 88 ? -15.299 -14.855 -2.433 1.00 54.69 88 PRO A C 1
ATOM 658 O O . PRO A 1 88 ? -15.206 -15.030 -1.213 1.00 54.69 88 PRO A O 1
ATOM 661 N N . PRO A 1 89 ? -14.407 -14.105 -3.104 1.00 62.50 89 PRO A N 1
ATOM 662 C CA . PRO A 1 89 ? -13.308 -13.445 -2.423 1.00 62.50 89 PRO A CA 1
ATOM 663 C C . PRO A 1 89 ? -13.844 -12.316 -1.543 1.00 62.50 89 PRO A C 1
ATOM 665 O O . PRO A 1 89 ? -14.746 -11.569 -1.923 1.00 62.50 89 PRO A O 1
ATOM 668 N N . LYS A 1 90 ? -13.251 -12.153 -0.359 1.00 65.06 90 LYS A N 1
ATOM 669 C CA . LYS A 1 90 ? -13.518 -11.001 0.499 1.00 65.06 90 LYS A CA 1
ATOM 670 C C . LYS A 1 90 ? -12.845 -9.768 -0.108 1.00 65.06 90 LYS A C 1
ATOM 672 O O . LYS A 1 90 ? -11.643 -9.567 0.047 1.00 65.06 90 LYS A O 1
ATOM 677 N N . THR A 1 91 ? -13.617 -8.969 -0.833 1.00 62.03 91 THR A N 1
ATOM 678 C CA . THR A 1 91 ? -13.141 -7.761 -1.512 1.00 62.03 91 THR A CA 1
ATOM 679 C C . THR A 1 91 ? -13.323 -6.533 -0.634 1.00 62.03 91 THR A C 1
ATOM 681 O O . THR A 1 91 ? -14.420 -6.265 -0.147 1.00 62.03 91 THR A O 1
ATOM 684 N N . PHE A 1 92 ? -12.257 -5.758 -0.478 1.00 67.25 92 PHE A N 1
ATOM 685 C CA . PHE A 1 92 ? -12.302 -4.422 0.099 1.00 67.25 92 PHE A CA 1
ATOM 686 C C . PHE A 1 92 ? -11.850 -3.434 -0.970 1.00 67.25 92 PHE A C 1
ATOM 688 O O . PHE A 1 92 ? -10.850 -3.674 -1.644 1.00 67.25 92 PHE A O 1
ATOM 695 N N . VAL A 1 93 ? -12.597 -2.345 -1.129 1.00 67.38 93 VAL A N 1
ATOM 696 C CA . VAL A 1 93 ? -12.299 -1.294 -2.106 1.00 67.38 93 VAL A CA 1
ATOM 697 C C . VAL A 1 93 ? -11.681 -0.115 -1.366 1.00 67.38 93 VAL A C 1
ATOM 699 O O . VAL A 1 93 ? -12.176 0.289 -0.313 1.00 67.38 93 VAL A O 1
ATOM 702 N N . SER A 1 94 ? -10.578 0.408 -1.898 1.00 67.81 94 SER A N 1
ATOM 703 C CA . SER A 1 94 ? -9.964 1.645 -1.421 1.00 67.81 94 SER A CA 1
ATOM 704 C C . SER A 1 94 ? -10.325 2.766 -2.385 1.00 67.81 94 SER A C 1
ATOM 706 O O . SER A 1 94 ? -9.816 2.812 -3.503 1.00 67.81 94 SER A O 1
ATOM 708 N N . ASP A 1 95 ? -11.210 3.661 -1.952 1.00 67.06 95 ASP A N 1
ATOM 709 C CA . ASP A 1 95 ? -11.565 4.844 -2.728 1.00 67.06 95 ASP A CA 1
ATOM 710 C C . ASP A 1 95 ? -10.591 5.978 -2.426 1.00 67.06 95 ASP A C 1
ATOM 712 O O . ASP A 1 95 ? -10.508 6.490 -1.303 1.00 67.06 95 ASP A O 1
ATOM 716 N N . ARG A 1 96 ? -9.878 6.433 -3.456 1.00 67.81 96 ARG A N 1
ATOM 717 C CA . ARG A 1 96 ? -8.996 7.588 -3.333 1.00 67.81 96 ARG A CA 1
ATOM 718 C C . ARG A 1 96 ? -9.815 8.873 -3.407 1.00 67.81 96 ARG A C 1
ATOM 720 O O . ARG A 1 96 ? -10.152 9.347 -4.487 1.00 67.81 96 ARG A O 1
ATOM 727 N N . LYS A 1 97 ? -10.109 9.470 -2.253 1.00 72.50 97 LYS A N 1
ATOM 728 C CA . LYS A 1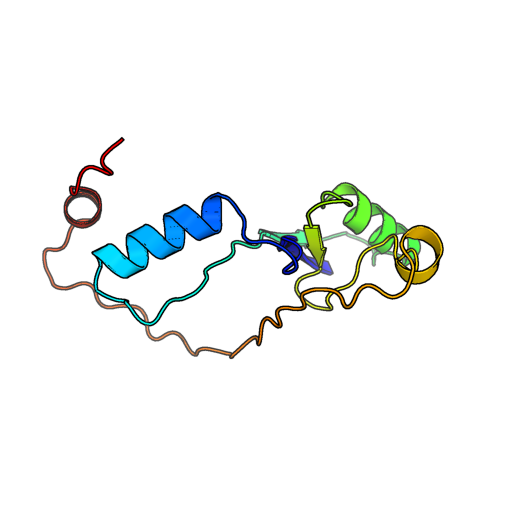 97 ? -10.694 10.816 -2.192 1.00 72.50 97 LYS A CA 1
ATOM 729 C C . LYS A 1 97 ? -9.570 11.858 -2.224 1.00 72.50 97 LYS A C 1
ATOM 731 O O . LYS A 1 97 ? -8.746 11.853 -1.308 1.00 72.50 97 LYS A O 1
ATOM 736 N N . PRO A 1 98 ? -9.493 12.740 -3.240 1.00 57.78 98 PRO A N 1
ATOM 737 C CA . PRO A 1 98 ? -8.549 13.849 -3.220 1.00 57.78 98 PRO A CA 1
ATOM 738 C C . PRO A 1 98 ? -8.914 14.771 -2.054 1.00 57.78 98 PRO A C 1
ATOM 740 O O . PRO A 1 98 ? -9.918 15.477 -2.096 1.00 57.78 98 PRO A O 1
ATOM 743 N N . TYR A 1 99 ? -8.121 14.727 -0.988 1.00 54.53 99 TYR A N 1
ATOM 744 C CA . TYR A 1 99 ? -8.251 15.647 0.134 1.00 54.53 99 TYR A CA 1
ATOM 745 C C . TYR A 1 99 ? -7.338 16.850 -0.119 1.00 54.53 99 TYR A C 1
ATOM 747 O O . TYR A 1 99 ? -6.116 16.682 -0.091 1.00 54.53 99 TYR A O 1
ATOM 755 N N . PRO A 1 100 ? -7.875 18.062 -0.354 1.00 56.19 100 PRO A N 1
ATOM 756 C CA . PRO A 1 100 ? -7.069 19.270 -0.276 1.00 56.19 100 PRO A CA 1
ATOM 757 C C . PRO A 1 100 ? -6.665 19.451 1.190 1.00 56.19 100 PRO A C 1
ATOM 759 O O . PRO A 1 100 ? -7.455 19.891 2.024 1.00 56.19 100 PRO A O 1
ATOM 762 N N . SER A 1 101 ? -5.453 19.032 1.546 1.00 49.00 101 SER A N 1
ATOM 763 C CA . SER A 1 101 ? -4.953 19.178 2.909 1.00 49.00 101 SER A CA 1
ATOM 764 C C . SER A 1 101 ? -4.703 20.658 3.198 1.00 49.00 101 SER A C 1
ATOM 766 O O . SER A 1 101 ? -3.748 21.239 2.680 1.00 49.00 101 SER A O 1
ATOM 768 N N . LYS A 1 102 ? -5.522 21.268 4.060 1.00 52.09 102 LYS A N 1
ATOM 769 C CA . LYS A 1 102 ? -5.068 22.430 4.829 1.00 52.09 102 LYS A CA 1
ATOM 770 C C . LYS A 1 102 ? -4.044 21.904 5.848 1.00 52.09 102 LYS A C 1
ATOM 772 O O . LYS A 1 102 ? -4.347 20.899 6.496 1.00 52.09 102 LYS A O 1
ATOM 777 N N . PRO A 1 103 ? -2.848 22.505 5.976 1.00 52.50 103 PRO A N 1
ATOM 778 C CA . PRO A 1 103 ? -1.869 22.087 6.975 1.00 52.50 103 PRO A CA 1
ATOM 779 C C . PRO A 1 103 ? -2.521 22.006 8.357 1.00 52.50 103 PRO A C 1
ATOM 781 O O . PRO A 1 103 ? -3.251 22.918 8.751 1.00 52.50 103 PRO A O 1
ATOM 784 N N . LEU A 1 104 ? -2.296 20.901 9.065 1.00 52.72 104 LEU A N 1
ATOM 785 C CA . LEU A 1 104 ? -2.797 20.726 10.421 1.00 52.72 104 LEU A CA 1
ATOM 786 C C . LEU A 1 104 ? -2.075 21.726 11.330 1.00 52.72 104 LEU A C 1
ATOM 788 O O . LEU A 1 104 ? -0.873 21.604 11.554 1.00 52.72 104 LEU A O 1
ATOM 792 N N . SER A 1 105 ? -2.801 22.716 11.842 1.00 55.06 105 SER A N 1
ATOM 793 C CA . SER A 1 105 ? -2.298 23.586 12.902 1.00 55.06 105 SER A CA 1
ATOM 794 C C . SER A 1 105 ? -2.322 22.795 14.204 1.00 55.06 105 SER A C 1
ATOM 796 O O . SER A 1 105 ? -3.396 22.490 14.726 1.00 55.06 105 SER A O 1
ATOM 798 N N . LEU A 1 106 ? -1.146 22.413 14.697 1.00 58.50 106 LEU A N 1
ATOM 799 C CA . LEU A 1 106 ? -1.030 21.873 16.046 1.00 58.50 106 LEU A CA 1
ATOM 800 C C . LEU A 1 106 ? -1.353 22.993 17.050 1.00 58.50 106 LEU A C 1
ATOM 802 O O . LEU A 1 106 ? -1.007 24.144 16.782 1.00 58.50 106 LEU A O 1
ATOM 806 N N . PRO A 1 107 ? -2.018 22.689 18.178 1.00 72.94 107 PRO A N 1
ATOM 807 C CA . PRO A 1 107 ? -2.182 23.650 19.260 1.00 72.94 107 PRO A CA 1
ATOM 808 C C . PRO A 1 107 ? -0.814 24.156 19.724 1.00 72.94 107 PRO A C 1
ATOM 810 O O . PRO A 1 107 ? 0.129 23.365 19.831 1.00 72.94 107 PRO A O 1
ATOM 813 N N . ASP A 1 108 ? -0.715 25.451 20.021 1.00 64.12 108 ASP A N 1
ATOM 814 C CA . ASP A 1 108 ? 0.521 26.049 20.520 1.00 64.12 108 ASP A CA 1
ATOM 815 C C . ASP A 1 108 ? 0.958 25.326 21.806 1.00 64.12 108 ASP A C 1
ATOM 817 O O . ASP A 1 108 ? 0.246 25.322 22.811 1.00 64.12 108 ASP A O 1
ATOM 821 N N . GLY A 1 109 ? 2.115 24.660 21.748 1.00 65.12 109 GLY A N 1
ATOM 822 C CA . GLY A 1 109 ? 2.696 23.918 22.871 1.00 65.12 109 GLY A CA 1
ATOM 823 C C . GLY A 1 109 ? 2.595 22.391 22.801 1.00 65.12 109 GLY A C 1
ATOM 824 O O . GLY A 1 109 ? 3.153 21.734 23.673 1.00 65.12 109 GLY A O 1
ATOM 825 N N . LEU A 1 110 ? 1.954 21.801 21.782 1.00 61.78 110 LEU A N 1
ATOM 826 C CA . LEU A 1 110 ? 1.970 20.344 21.601 1.00 61.78 110 LEU A CA 1
ATOM 827 C C . LEU A 1 110 ? 3.302 19.902 20.972 1.00 61.78 110 LEU A C 1
ATOM 829 O O . LEU A 1 110 ? 3.520 20.088 19.771 1.00 61.78 110 LEU A O 1
ATOM 833 N N . THR A 1 111 ? 4.198 19.300 21.755 1.00 62.84 111 THR A N 1
ATOM 834 C CA . THR A 1 111 ? 5.421 18.710 21.198 1.00 62.84 111 THR A CA 1
ATOM 835 C C . THR A 1 111 ? 5.140 17.309 20.650 1.00 62.84 111 THR A C 1
ATOM 837 O O . THR A 1 111 ? 4.253 16.593 21.117 1.00 62.84 111 THR A O 1
ATOM 840 N N . VAL A 1 112 ? 5.918 16.872 19.654 1.00 58.09 112 VAL A N 1
ATOM 841 C CA . VAL A 1 112 ? 5.823 15.500 19.113 1.00 58.09 112 VAL A CA 1
ATOM 842 C C . VAL A 1 112 ? 6.030 14.454 20.223 1.00 58.09 112 VAL A C 1
ATOM 844 O O . VAL A 1 112 ? 5.429 13.385 20.178 1.00 58.09 112 VAL A O 1
ATOM 847 N N . ALA A 1 113 ? 6.821 14.779 21.251 1.00 60.62 113 ALA A N 1
ATOM 848 C CA . ALA A 1 113 ? 7.041 13.926 22.414 1.00 60.62 113 ALA A CA 1
ATOM 849 C C . ALA A 1 113 ? 5.782 13.772 23.289 1.00 60.62 113 ALA A C 1
ATOM 851 O O . ALA A 1 113 ? 5.482 12.657 23.711 1.00 60.62 113 ALA A O 1
ATOM 852 N N . ASP A 1 114 ? 5.002 14.840 23.493 1.00 61.75 114 ASP A N 1
ATOM 853 C CA . ASP A 1 114 ? 3.744 14.783 24.258 1.00 61.75 114 ASP A CA 1
ATOM 854 C C . ASP A 1 114 ? 2.705 13.883 23.577 1.00 61.75 114 ASP A C 1
ATOM 856 O O . ASP A 1 114 ? 1.979 13.136 24.235 1.00 61.75 114 ASP A O 1
ATOM 860 N N . ALA A 1 115 ? 2.670 13.900 22.241 1.00 58.44 115 ALA A N 1
ATOM 861 C CA . ALA A 1 115 ? 1.795 13.036 21.451 1.00 58.44 115 ALA A CA 1
ATOM 862 C C . ALA A 1 115 ? 2.209 11.551 21.507 1.00 58.44 115 ALA A C 1
ATOM 864 O O . ALA A 1 115 ? 1.356 10.668 21.405 1.00 58.44 115 ALA A O 1
ATOM 865 N N . LEU A 1 116 ? 3.504 11.273 21.692 1.00 57.09 116 LEU A N 1
ATOM 866 C CA . LEU A 1 116 ? 4.072 9.923 21.796 1.00 57.09 116 LEU A CA 1
ATOM 867 C C . LEU A 1 116 ? 4.074 9.371 23.236 1.00 57.09 116 LEU A C 1
ATOM 869 O O . LEU A 1 116 ? 4.316 8.182 23.431 1.00 57.09 116 LEU A O 1
ATOM 873 N N . GLY A 1 117 ? 3.795 10.203 24.245 1.00 49.78 117 GLY A N 1
ATOM 874 C CA . GLY A 1 117 ? 3.943 9.885 25.672 1.00 49.78 117 GLY A CA 1
ATOM 875 C C . GLY A 1 117 ? 2.914 8.921 26.275 1.00 49.78 117 GLY A C 1
ATOM 876 O O . GLY A 1 117 ? 2.961 8.663 27.478 1.00 49.78 117 GLY A O 1
ATOM 877 N N . ARG A 1 118 ? 1.982 8.364 25.491 1.00 45.91 118 ARG A N 1
ATOM 878 C CA . ARG A 1 118 ? 1.131 7.267 25.974 1.00 45.91 118 ARG A CA 1
ATOM 879 C C . ARG A 1 118 ? 1.851 5.946 25.709 1.00 45.91 118 ARG A C 1
ATOM 881 O O . ARG A 1 118 ? 2.006 5.595 24.540 1.00 45.91 118 ARG A O 1
ATOM 888 N N . PRO A 1 119 ? 2.294 5.208 26.747 1.00 40.38 119 PRO A N 1
ATOM 889 C CA . PRO A 1 119 ? 2.930 3.919 26.538 1.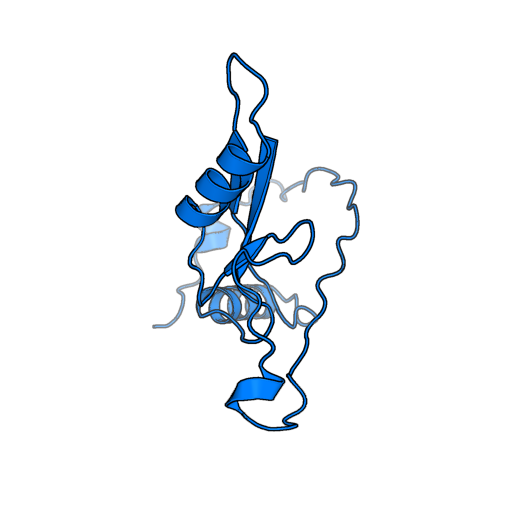00 40.38 119 PRO A CA 1
ATOM 890 C C . PRO A 1 119 ? 1.961 3.017 25.778 1.00 40.38 119 PRO A C 1
ATOM 892 O O . PRO A 1 119 ? 0.839 2.771 26.222 1.00 40.38 119 PRO A O 1
ATOM 895 N N . ILE A 1 120 ? 2.403 2.543 24.617 1.00 47.69 120 ILE A N 1
ATOM 896 C CA . ILE A 1 120 ? 1.777 1.425 23.922 1.00 47.69 120 ILE A CA 1
ATOM 897 C C . ILE A 1 120 ? 1.949 0.244 24.881 1.00 47.69 120 ILE A C 1
ATOM 899 O O . ILE A 1 120 ? 3.065 -0.248 25.061 1.00 47.69 120 ILE A O 1
ATOM 903 N N . ALA A 1 121 ? 0.889 -0.117 25.605 1.00 33.56 121 ALA A N 1
ATOM 904 C CA . ALA A 1 121 ? 0.916 -1.278 26.483 1.00 33.56 121 ALA A CA 1
ATOM 905 C C . ALA A 1 121 ? 1.291 -2.507 25.636 1.00 33.56 121 ALA A C 1
ATOM 907 O O . ALA A 1 121 ? 0.709 -2.714 24.571 1.00 33.56 121 ALA A O 1
ATOM 908 N N . ARG A 1 122 ? 2.332 -3.215 26.090 1.00 36.03 122 ARG A N 1
ATOM 909 C CA . ARG A 1 122 ? 2.926 -4.401 25.460 1.00 36.03 122 ARG A CA 1
ATOM 910 C C . ARG A 1 122 ? 1.921 -5.519 25.220 1.00 36.03 122 ARG A C 1
ATOM 912 O O . ARG A 1 122 ? 1.050 -5.711 26.096 1.00 36.03 122 ARG A O 1
#

pLDDT: mean 73.28, std 14.48, range [33.56, 90.19]

Nearest PDB structures (foldseek):
  1t4a-assembly1_A  TM=7.336E-01  e=6.080E-02  Bacillus subtilis
  2yx5-assembly1_A  TM=7.267E-01  e=2.131E-01  Methanocaldococcus jannaschii
  2zw2-assembly1_B  TM=5.838E-01  e=5.027E-01  Sulfurisphaera tokodaii
  3d54-assembly1_J  TM=5.488E-01  e=6.599E+00  Thermotoga maritima

InterPro domains:
  IPR036604 Phosphoribosylformylglycinamidine synthase subunit PurS-like superfamily [SSF82697] (2-71)
  IPR040707 Phosphoribosylformylglycinamidine synthase, N-terminal [PF18076] (2-67)

Organism: Emiliania huxleyi (NCBI:txid2903)